Protein AF-A0AAD6JQA4-F1 (afdb_monomer_lite)

Foldseek 3Di:
DPDDDDPPDDPFDAPDVPHTPDDPVVVCVVVCVVVQCVVVVNDHDDDDPD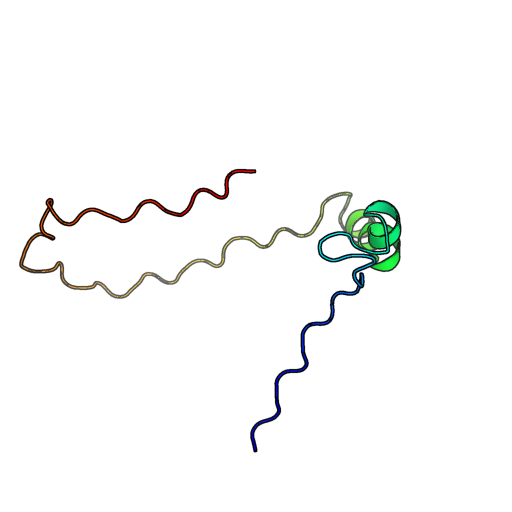PDDPDPPDDDPPDDDPPPPDDDDDPPPPD

Structure (mmCIF, N/CA/C/O backbone):
data_AF-A0AAD6JQA4-F1
#
_entry.id   AF-A0AAD6JQA4-F1
#
loop_
_atom_site.group_PDB
_atom_site.id
_atom_site.type_symbol
_atom_site.label_atom_id
_atom_site.label_alt_id
_atom_site.label_comp_id
_atom_site.label_asym_id
_atom_site.label_entity_id
_atom_site.label_seq_id
_atom_site.pdbx_PDB_ins_code
_atom_site.Cartn_x
_atom_site.Cartn_y
_atom_site.Cartn_z
_atom_site.occupancy
_atom_site.B_iso_or_equiv
_atom_site.auth_seq_id
_atom_site.auth_comp_id
_atom_site.auth_asym_id
_atom_site.auth_atom_id
_atom_site.pdbx_PDB_model_num
ATOM 1 N N . MET A 1 1 ? 21.050 3.406 22.653 1.00 54.75 1 MET A N 1
ATOM 2 C CA . MET A 1 1 ? 19.921 3.866 21.809 1.00 54.75 1 MET A CA 1
ATOM 3 C C . MET A 1 1 ? 19.564 2.756 20.829 1.00 54.75 1 MET A C 1
ATOM 5 O O . MET A 1 1 ? 20.442 2.345 20.085 1.00 54.75 1 MET A O 1
ATOM 9 N N . ALA A 1 2 ? 18.332 2.238 20.842 1.00 65.38 2 ALA A N 1
ATOM 10 C CA . ALA A 1 2 ? 17.890 1.263 19.839 1.00 65.38 2 ALA A CA 1
ATOM 11 C C . ALA A 1 2 ? 17.814 1.920 18.442 1.00 65.38 2 ALA A C 1
ATOM 13 O O . ALA A 1 2 ? 17.434 3.095 18.362 1.00 65.38 2 ALA A O 1
ATOM 14 N N . PRO A 1 3 ? 18.155 1.212 17.348 1.00 66.88 3 PRO A N 1
ATOM 15 C CA . PRO A 1 3 ? 18.077 1.778 16.008 1.00 66.88 3 PRO A CA 1
ATOM 16 C C . PRO A 1 3 ? 16.621 2.124 15.680 1.00 66.88 3 PRO A C 1
ATOM 18 O O . PRO A 1 3 ? 15.727 1.276 15.734 1.00 66.88 3 PRO A O 1
ATOM 21 N N . ARG A 1 4 ? 16.376 3.396 15.352 1.00 68.56 4 ARG A N 1
ATOM 22 C CA . ARG A 1 4 ? 15.072 3.852 14.864 1.00 68.56 4 ARG A CA 1
ATOM 23 C C . ARG A 1 4 ? 14.780 3.112 13.560 1.00 68.56 4 ARG A C 1
ATOM 25 O O . ARG A 1 4 ? 15.597 3.147 12.643 1.00 68.56 4 ARG A O 1
ATOM 32 N N . LYS A 1 5 ? 13.628 2.437 13.478 1.00 66.88 5 LYS A N 1
ATOM 33 C CA . LYS A 1 5 ? 13.166 1.820 12.226 1.00 66.88 5 LYS A CA 1
ATOM 34 C C . LYS A 1 5 ? 13.153 2.902 11.149 1.00 66.88 5 LYS A C 1
ATOM 36 O O . LYS A 1 5 ? 12.566 3.963 11.361 1.00 66.88 5 LYS A O 1
ATOM 41 N N . THR A 1 6 ? 13.823 2.648 10.029 1.00 65.81 6 THR A N 1
ATOM 42 C CA . THR A 1 6 ? 13.785 3.561 8.889 1.00 65.81 6 THR A CA 1
ATOM 43 C C . THR A 1 6 ? 12.325 3.746 8.471 1.00 65.81 6 THR A C 1
ATOM 45 O O . THR A 1 6 ? 11.574 2.763 8.427 1.00 65.81 6 THR A O 1
ATOM 48 N N . PRO A 1 7 ? 11.872 4.987 8.225 1.00 65.69 7 PRO A N 1
ATOM 49 C CA . PRO A 1 7 ? 10.511 5.208 7.766 1.00 65.69 7 PRO A CA 1
ATOM 50 C C . PRO A 1 7 ? 10.313 4.424 6.466 1.00 65.69 7 PRO A C 1
ATOM 52 O O . PRO A 1 7 ? 11.156 4.483 5.569 1.00 65.69 7 PRO A O 1
ATOM 55 N N . GLN A 1 8 ? 9.228 3.649 6.368 1.00 62.19 8 GLN A N 1
ATOM 56 C CA . GLN A 1 8 ? 8.887 2.972 5.120 1.00 62.19 8 GLN A CA 1
ATOM 57 C C . GLN A 1 8 ? 8.527 4.029 4.077 1.00 62.19 8 GLN A C 1
ATOM 59 O O . GLN A 1 8 ? 7.399 4.508 4.019 1.00 62.19 8 GLN A O 1
ATOM 64 N N . VAL A 1 9 ? 9.505 4.403 3.257 1.00 71.62 9 VAL A N 1
ATOM 65 C CA . VAL A 1 9 ? 9.286 5.317 2.141 1.00 71.62 9 VAL A CA 1
ATOM 66 C C . VAL A 1 9 ? 8.616 4.537 1.016 1.00 71.62 9 VAL A C 1
ATOM 68 O O . VAL A 1 9 ? 9.082 3.475 0.588 1.00 71.62 9 VAL A O 1
ATOM 71 N N . THR A 1 10 ? 7.494 5.053 0.529 1.00 79.69 10 THR A N 1
ATOM 72 C CA . THR A 1 10 ? 6.834 4.504 -0.650 1.00 79.69 10 THR A CA 1
ATOM 73 C C . THR A 1 10 ? 7.727 4.731 -1.870 1.00 79.69 10 THR A C 1
ATOM 75 O O . THR A 1 10 ? 8.274 5.806 -2.093 1.00 79.69 10 THR A O 1
ATOM 78 N N . ARG A 1 11 ? 7.846 3.725 -2.745 1.00 84.56 11 ARG A N 1
ATOM 79 C CA . ARG A 1 11 ? 8.547 3.894 -4.037 1.00 84.56 11 ARG A CA 1
ATOM 80 C C . ARG A 1 11 ? 7.829 4.866 -4.998 1.00 84.56 11 ARG A C 1
ATOM 82 O O . ARG A 1 11 ? 8.368 5.167 -6.057 1.00 84.56 11 ARG A O 1
ATOM 89 N N . ASN A 1 12 ? 6.604 5.288 -4.661 1.00 90.50 12 ASN A N 1
ATOM 90 C CA . ASN A 1 12 ? 5.845 6.325 -5.361 1.00 90.50 12 ASN A CA 1
ATOM 91 C C . ASN A 1 12 ? 5.636 7.499 -4.395 1.00 90.50 12 ASN A C 1
ATOM 93 O O . ASN A 1 12 ? 4.778 7.367 -3.519 1.00 90.50 12 ASN A O 1
ATOM 97 N N . PRO A 1 13 ? 6.420 8.583 -4.500 1.00 90.12 13 PRO A N 1
ATOM 98 C CA . PRO A 1 13 ? 6.182 9.768 -3.690 1.00 90.12 13 PRO A CA 1
ATOM 99 C C . PRO A 1 13 ? 4.870 10.440 -4.105 1.00 90.12 13 PRO A C 1
ATOM 101 O O . PRO A 1 13 ? 4.446 10.334 -5.261 1.00 90.12 13 PRO A O 1
ATOM 104 N N . ASP A 1 14 ? 4.246 11.147 -3.171 1.00 89.56 14 ASP A N 1
ATOM 105 C CA . ASP A 1 14 ? 3.042 11.925 -3.445 1.00 89.56 14 ASP A CA 1
ATOM 106 C C . ASP A 1 14 ? 3.388 13.174 -4.264 1.00 89.56 14 ASP A C 1
ATOM 108 O O . ASP A 1 14 ? 4.374 13.860 -3.993 1.00 89.56 14 ASP A O 1
ATOM 112 N N . LEU A 1 15 ? 2.582 13.453 -5.288 1.00 89.56 15 LEU A N 1
ATOM 113 C CA . LEU A 1 15 ? 2.608 14.727 -6.008 1.00 89.56 15 LEU A CA 1
ATOM 114 C C . LEU A 1 15 ? 1.800 15.779 -5.240 1.00 89.56 15 LEU A C 1
ATOM 116 O O . LEU A 1 15 ? 2.245 16.907 -5.065 1.00 89.56 15 LEU A O 1
ATOM 120 N N . VAL A 1 16 ? 0.624 15.370 -4.760 1.00 91.88 16 VAL A N 1
ATOM 121 C CA . VAL A 1 16 ? -0.264 16.102 -3.850 1.00 91.88 16 VAL A CA 1
ATOM 122 C C . VAL A 1 16 ? -0.758 15.093 -2.814 1.00 91.88 16 VAL A C 1
ATOM 124 O O . VAL A 1 16 ? -0.790 13.896 -3.091 1.00 91.88 16 VAL A O 1
ATOM 127 N N . ARG A 1 17 ? -1.145 15.538 -1.615 1.00 89.75 17 ARG A N 1
ATOM 128 C CA . ARG A 1 17 ? -1.626 14.643 -0.552 1.00 89.75 17 ARG A CA 1
ATOM 129 C C . ARG A 1 17 ? -2.753 13.731 -1.066 1.00 89.75 17 ARG A C 1
ATOM 131 O O . ARG A 1 17 ? -3.821 14.217 -1.420 1.00 89.75 17 ARG A O 1
ATOM 138 N N . GLY A 1 18 ? -2.497 12.421 -1.101 1.00 87.19 18 GLY A N 1
ATOM 139 C CA . GLY A 1 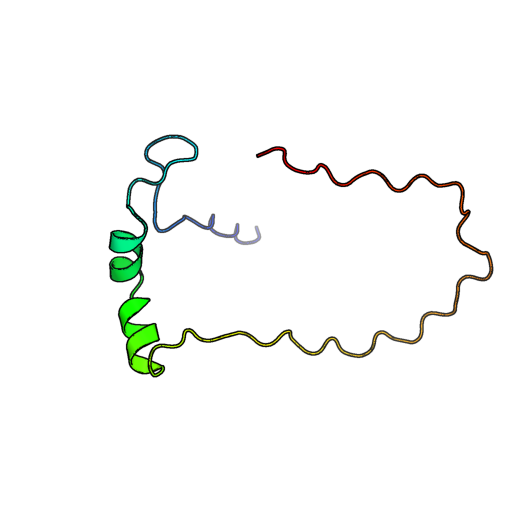18 ? -3.434 11.403 -1.597 1.00 87.19 18 GLY A CA 1
ATOM 140 C C . GLY A 1 18 ? -3.298 11.039 -3.084 1.00 87.19 18 GLY A C 1
ATOM 141 O O . GLY A 1 18 ? -3.874 10.037 -3.506 1.00 87.19 18 GLY A O 1
ATOM 142 N N . ILE A 1 19 ? -2.513 11.782 -3.874 1.00 90.44 19 ILE A N 1
ATOM 143 C CA . ILE A 1 19 ? -2.249 11.503 -5.293 1.00 90.44 19 ILE A CA 1
ATOM 144 C C . ILE A 1 19 ? -0.755 11.238 -5.495 1.00 90.44 19 ILE A C 1
ATOM 146 O O . ILE A 1 19 ? 0.081 12.138 -5.399 1.00 90.44 19 ILE A O 1
ATOM 150 N N . GLY A 1 20 ? -0.423 9.994 -5.845 1.00 92.31 20 GLY A N 1
ATOM 151 C CA . GLY A 1 20 ? 0.945 9.587 -6.166 1.00 92.31 20 GLY A CA 1
ATOM 152 C C . GLY A 1 20 ? 1.455 10.179 -7.484 1.00 92.31 20 GLY A C 1
ATOM 153 O O . GLY A 1 20 ? 0.703 10.315 -8.446 1.00 92.31 20 GLY A O 1
ATOM 154 N N . LYS A 1 21 ? 2.758 10.463 -7.562 1.00 93.38 21 LYS A N 1
ATOM 155 C CA . LYS A 1 21 ? 3.426 11.032 -8.747 1.00 93.38 21 LYS A CA 1
ATOM 156 C C . LYS A 1 21 ? 3.372 10.129 -9.980 1.00 93.38 21 LYS A C 1
ATOM 158 O O . LYS A 1 21 ? 3.253 10.614 -11.100 1.00 93.38 21 LYS A O 1
ATOM 163 N N . TYR A 1 22 ? 3.503 8.819 -9.791 1.00 93.19 22 TYR A N 1
ATOM 164 C CA . TYR A 1 22 ? 3.480 7.838 -10.875 1.00 93.19 22 TYR A CA 1
ATOM 165 C C . TYR A 1 22 ? 2.145 7.093 -10.934 1.00 93.19 22 TYR A C 1
ATOM 167 O O . TYR A 1 22 ? 1.603 6.679 -9.907 1.00 93.19 22 TYR A O 1
ATOM 175 N N . SER A 1 23 ? 1.666 6.836 -12.154 1.00 91.25 23 SER A N 1
ATOM 176 C CA . SER A 1 23 ? 0.502 5.977 -12.401 1.00 91.25 23 SER A CA 1
ATOM 177 C C . SER A 1 23 ? 0.785 4.507 -12.059 1.00 91.25 23 SER A C 1
ATOM 179 O O . SER A 1 23 ? 1.936 4.056 -12.016 1.00 91.25 23 SER A O 1
ATOM 181 N N . ARG A 1 24 ? -0.284 3.725 -11.862 1.00 89.94 24 ARG A N 1
ATOM 182 C CA . ARG A 1 24 ? -0.230 2.286 -11.559 1.00 89.94 24 ARG A CA 1
ATOM 183 C C . ARG A 1 24 ? 0.541 1.497 -12.618 1.00 89.94 24 ARG A C 1
ATOM 185 O O . ARG A 1 24 ? 1.329 0.637 -12.242 1.00 89.94 24 ARG A O 1
ATOM 192 N N . SER A 1 25 ? 0.360 1.801 -13.906 1.00 90.75 25 SER A N 1
ATOM 193 C CA . SER A 1 25 ? 1.064 1.124 -15.007 1.00 90.75 25 SER A CA 1
ATOM 194 C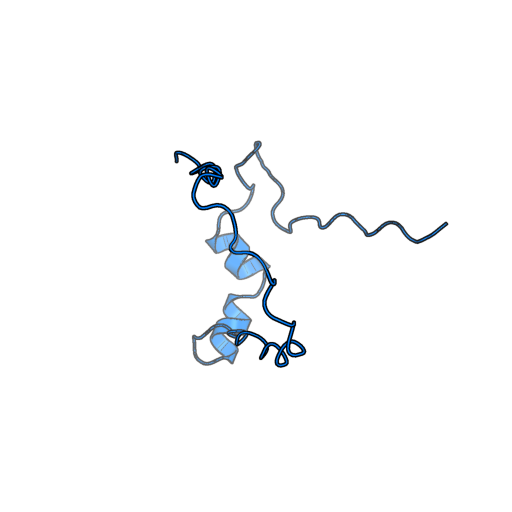 C . SER A 1 25 ? 2.571 1.391 -14.968 1.00 90.75 25 SER A C 1
ATOM 196 O O . SER A 1 25 ? 3.368 0.457 -14.987 1.00 90.75 25 SER A O 1
ATOM 198 N N . GLN A 1 26 ? 2.982 2.650 -14.792 1.00 93.12 26 GLN A N 1
ATOM 199 C CA . GLN A 1 26 ? 4.398 3.004 -14.647 1.00 93.12 26 GLN A CA 1
ATOM 200 C C . GLN A 1 26 ? 5.024 2.332 -13.415 1.00 93.12 26 GLN A C 1
ATOM 202 O O . GLN A 1 26 ? 6.121 1.776 -13.486 1.00 93.12 26 GLN A O 1
ATOM 207 N N . MET A 1 27 ? 4.307 2.316 -12.287 1.00 93.81 27 MET A N 1
ATOM 208 C CA . MET A 1 27 ? 4.748 1.626 -11.073 1.00 93.81 27 MET A CA 1
ATOM 209 C C . MET A 1 27 ? 4.826 0.105 -11.246 1.00 93.81 27 MET A C 1
ATOM 211 O O . MET A 1 27 ? 5.692 -0.523 -10.638 1.00 93.81 27 MET A O 1
ATOM 215 N N . TYR A 1 28 ? 3.962 -0.488 -12.073 1.00 90.88 28 TYR A N 1
ATOM 216 C CA . TYR A 1 28 ? 3.957 -1.921 -12.369 1.00 90.88 28 TYR A CA 1
ATOM 217 C C . TYR A 1 28 ? 5.270 -2.368 -13.025 1.00 90.88 28 TYR A C 1
ATOM 219 O O . TYR A 1 28 ? 5.859 -3.378 -12.625 1.00 90.88 28 TYR A O 1
ATOM 227 N N . HIS A 1 29 ? 5.781 -1.554 -13.951 1.00 91.50 29 HIS A N 1
ATOM 228 C CA . HIS A 1 29 ? 7.080 -1.771 -14.582 1.00 91.50 29 HIS A CA 1
ATOM 229 C C . HIS A 1 29 ? 8.243 -1.466 -13.631 1.00 91.50 29 HIS A C 1
ATOM 231 O O . HIS A 1 29 ? 9.099 -2.327 -13.434 1.00 91.50 29 HIS A O 1
ATOM 237 N N . LYS A 1 30 ? 8.233 -0.306 -12.953 1.00 91.00 30 LYS A N 1
ATOM 238 C CA . LYS A 1 30 ? 9.301 0.089 -12.009 1.00 91.00 30 LYS A CA 1
ATOM 239 C C . LYS A 1 30 ? 9.477 -0.876 -10.835 1.00 91.00 30 LYS A C 1
ATOM 241 O O . LYS A 1 30 ? 10.585 -1.050 -10.340 1.00 91.00 30 LYS A O 1
ATOM 246 N N . ARG A 1 31 ? 8.394 -1.497 -10.357 1.00 90.12 31 ARG A N 1
ATOM 247 C CA . ARG A 1 31 ? 8.450 -2.499 -9.279 1.00 90.12 31 ARG A CA 1
ATOM 248 C C . ARG A 1 31 ? 8.861 -3.891 -9.765 1.00 90.12 31 ARG A C 1
ATOM 250 O O . ARG A 1 31 ? 9.033 -4.766 -8.925 1.00 90.12 31 ARG A O 1
ATOM 257 N N . GLY A 1 32 ? 8.981 -4.118 -11.075 1.00 90.38 32 GLY A N 1
ATOM 258 C CA . GLY A 1 32 ? 9.289 -5.441 -11.624 1.00 90.38 32 GLY A CA 1
ATOM 259 C C . GLY A 1 32 ? 8.167 -6.467 -11.432 1.00 90.38 32 GLY A C 1
ATOM 260 O O . GLY A 1 32 ? 8.389 -7.660 -11.624 1.00 90.38 32 GLY A O 1
ATOM 261 N N . LEU A 1 33 ? 6.953 -6.028 -11.071 1.00 87.81 33 LEU A N 1
ATOM 262 C CA . LEU A 1 33 ? 5.809 -6.924 -10.859 1.00 87.81 33 LEU A CA 1
ATOM 263 C C . LEU A 1 33 ? 5.448 -7.675 -12.142 1.00 87.81 33 LEU A C 1
ATOM 265 O O . LEU A 1 33 ? 5.019 -8.822 -12.077 1.00 87.81 33 LEU A O 1
ATOM 269 N N . TRP A 1 34 ? 5.669 -7.043 -13.294 1.00 88.12 34 TRP A N 1
ATOM 270 C CA . TRP A 1 34 ? 5.513 -7.659 -14.608 1.00 88.12 34 TRP A CA 1
ATOM 271 C C . TRP A 1 34 ? 6.418 -8.888 -14.781 1.00 88.12 34 TRP A C 1
ATOM 273 O O . TRP A 1 34 ? 5.944 -9.938 -15.203 1.00 88.12 34 TRP A O 1
ATOM 283 N N . ALA A 1 35 ? 7.685 -8.794 -14.371 1.00 88.12 35 ALA A N 1
ATOM 284 C CA . ALA A 1 35 ? 8.636 -9.894 -14.461 1.00 88.12 35 ALA A CA 1
ATOM 285 C C . ALA A 1 35 ? 8.271 -11.025 -13.492 1.00 88.12 35 ALA A C 1
ATOM 287 O O . ALA A 1 35 ? 8.338 -12.192 -13.861 1.00 88.12 35 ALA A O 1
ATOM 288 N N . ILE A 1 36 ? 7.825 -10.696 -12.273 1.00 86.94 36 ILE A N 1
ATOM 289 C CA . ILE A 1 36 ? 7.347 -11.697 -11.302 1.00 86.94 36 ILE A CA 1
ATOM 290 C C . ILE A 1 36 ? 6.104 -12.414 -11.840 1.00 86.94 36 ILE A C 1
ATOM 292 O O . ILE A 1 36 ? 6.015 -13.635 -11.775 1.00 86.94 36 ILE A O 1
ATOM 296 N N . LYS A 1 37 ? 5.156 -11.664 -12.411 1.00 85.75 37 LYS A N 1
ATOM 297 C CA . LYS A 1 37 ? 3.940 -12.230 -12.999 1.00 85.75 37 LYS A CA 1
ATOM 298 C C . LYS A 1 37 ? 4.270 -13.145 -14.180 1.00 85.75 37 LYS A C 1
ATOM 300 O O . LYS A 1 37 ? 3.710 -14.230 -14.258 1.00 85.75 37 LYS A O 1
ATOM 305 N N . ALA A 1 38 ? 5.185 -12.742 -15.062 1.00 87.31 38 ALA A N 1
ATOM 306 C CA . ALA A 1 38 ? 5.621 -13.562 -16.192 1.00 87.31 38 ALA A CA 1
ATOM 307 C C . ALA A 1 38 ? 6.315 -14.857 -15.735 1.00 87.31 38 ALA A C 1
ATOM 309 O O . ALA A 1 38 ? 5.991 -15.929 -16.235 1.00 87.31 38 ALA A O 1
ATOM 310 N N . LYS A 1 39 ? 7.203 -14.773 -14.734 1.00 87.38 39 LYS A N 1
ATOM 311 C CA . LYS A 1 39 ? 7.901 -15.939 -14.164 1.00 87.38 39 LYS A CA 1
ATOM 312 C C . LYS A 1 39 ? 6.950 -16.966 -13.547 1.00 87.38 39 LYS A C 1
ATOM 314 O O . LYS A 1 39 ? 7.227 -18.156 -13.596 1.00 87.38 39 LYS A O 1
ATOM 319 N N . ASN A 1 40 ? 5.817 -16.515 -13.017 1.00 85.00 40 ASN A N 1
ATOM 320 C CA . ASN A 1 40 ? 4.849 -17.356 -12.319 1.00 85.00 40 ASN A CA 1
ATOM 321 C C . ASN A 1 40 ? 3.619 -17.684 -13.188 1.00 85.00 40 ASN A C 1
ATOM 323 O O . ASN A 1 40 ? 2.502 -17.789 -12.678 1.00 85.00 40 ASN A O 1
ATOM 327 N N . GLY A 1 41 ? 3.796 -17.782 -14.512 1.00 82.94 41 GLY A N 1
ATOM 328 C CA . GLY A 1 41 ? 2.734 -18.208 -15.432 1.00 82.94 41 GLY A CA 1
ATOM 329 C C . GLY A 1 41 ? 1.536 -17.257 -15.489 1.00 82.94 41 GLY A C 1
ATOM 330 O O . GLY A 1 41 ? 0.403 -17.684 -15.679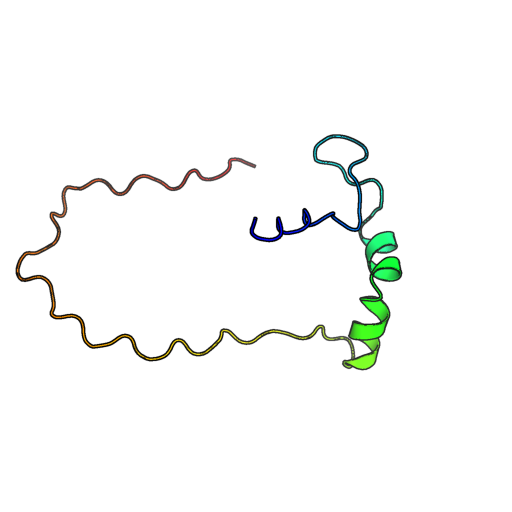 1.00 82.94 41 GLY A O 1
ATOM 331 N N . GLY A 1 42 ? 1.752 -15.961 -15.269 1.00 81.25 42 GLY A N 1
ATOM 332 C CA . GLY A 1 42 ? 0.688 -14.960 -15.281 1.00 81.25 42 GLY A CA 1
ATOM 333 C C . GLY A 1 42 ? 0.009 -14.729 -13.926 1.00 81.25 42 GLY A C 1
ATOM 334 O O . GLY A 1 42 ? -0.847 -13.846 -13.835 1.00 81.25 42 GLY A O 1
ATOM 335 N N . VAL A 1 43 ? 0.392 -15.445 -12.863 1.00 83.12 43 VAL A N 1
ATOM 336 C CA . VAL A 1 43 ? -0.251 -15.359 -11.541 1.00 83.12 43 VAL A CA 1
ATOM 337 C C . VAL A 1 43 ? 0.718 -14.800 -10.500 1.00 83.12 43 VAL A C 1
ATOM 339 O O . VAL A 1 43 ? 1.864 -15.220 -10.396 1.00 83.12 43 VAL A O 1
ATOM 342 N N . PHE A 1 44 ? 0.273 -13.827 -9.704 1.00 82.38 44 PHE A N 1
ATOM 343 C CA . PHE A 1 44 ? 1.101 -13.290 -8.620 1.00 82.38 44 PHE A CA 1
ATOM 344 C C . PHE A 1 44 ? 1.172 -14.285 -7.445 1.00 82.38 44 PHE A C 1
ATOM 346 O O . PHE A 1 44 ? 0.155 -14.925 -7.159 1.00 82.38 44 PHE A O 1
ATOM 353 N N . PRO A 1 45 ? 2.312 -14.404 -6.730 1.00 83.88 45 PRO A N 1
ATOM 354 C CA . PRO A 1 45 ? 2.386 -15.190 -5.503 1.00 83.88 45 PRO A CA 1
ATOM 355 C C . PRO A 1 45 ? 1.269 -14.809 -4.528 1.00 83.88 45 PRO A C 1
ATOM 357 O O . PRO A 1 45 ? 1.123 -13.643 -4.158 1.00 83.88 45 PRO A O 1
ATOM 360 N N . LYS A 1 46 ? 0.479 -15.794 -4.103 1.00 84.12 46 LYS A N 1
ATOM 361 C CA . LYS A 1 46 ? -0.507 -15.626 -3.035 1.00 84.12 46 LYS A CA 1
ATOM 362 C C . LYS A 1 46 ? 0.099 -16.170 -1.752 1.00 84.12 46 LYS A C 1
ATOM 364 O O . LYS A 1 46 ? 0.509 -17.326 -1.708 1.00 84.12 46 LYS A O 1
ATOM 369 N N . HIS A 1 47 ? 0.146 -15.350 -0.709 1.00 78.88 47 HIS A N 1
ATOM 370 C CA . HIS A 1 47 ? 0.437 -15.854 0.626 1.00 78.88 47 HIS A CA 1
ATOM 371 C C . HIS A 1 47 ? -0.831 -16.508 1.167 1.00 78.88 47 HIS A C 1
ATOM 373 O O . HIS A 1 47 ? -1.830 -15.824 1.390 1.00 78.88 47 HIS A O 1
ATOM 379 N N . ALA A 1 48 ? -0.801 -17.829 1.344 1.00 78.31 48 ALA A N 1
ATOM 380 C CA . ALA A 1 48 ? -1.839 -18.511 2.102 1.00 78.31 48 ALA A CA 1
ATOM 381 C C . ALA A 1 48 ? -1.853 -17.950 3.538 1.00 78.31 48 ALA A C 1
ATOM 383 O O . ALA A 1 48 ? -0.781 -17.628 4.070 1.00 78.31 48 ALA A O 1
ATOM 384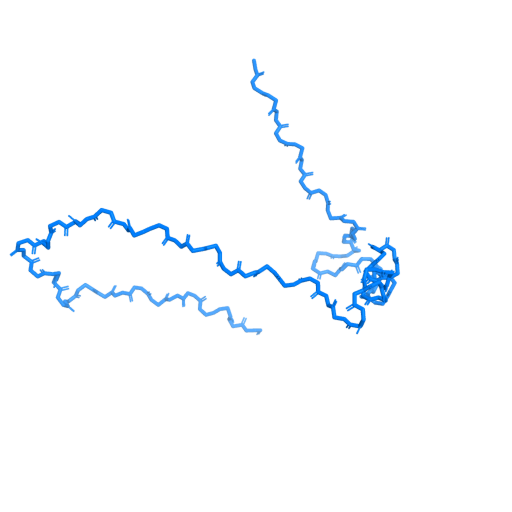 N N . PRO A 1 49 ? -3.033 -17.793 4.164 1.00 79.94 49 PRO A N 1
ATOM 385 C CA . PRO A 1 49 ? -3.103 -17.398 5.561 1.00 79.94 49 PRO A CA 1
ATOM 386 C C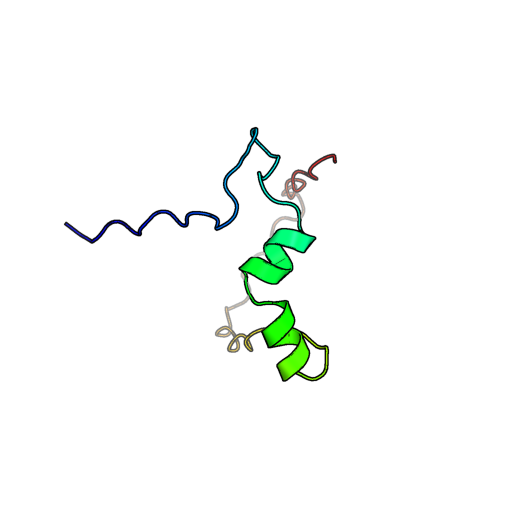 . PRO A 1 49 ? -2.280 -18.392 6.379 1.00 79.94 49 PRO A C 1
ATOM 388 O O . PRO A 1 49 ? -2.462 -19.604 6.267 1.00 79.94 49 PRO A O 1
ATOM 391 N N . LYS A 1 50 ? -1.336 -17.871 7.165 1.00 75.69 50 LYS A N 1
ATOM 392 C CA . LYS A 1 50 ? -0.541 -18.697 8.070 1.00 75.69 50 LYS A CA 1
ATOM 393 C C . LYS A 1 50 ? -1.519 -19.413 9.000 1.00 75.69 50 LYS A C 1
ATOM 395 O O . LYS A 1 50 ? -2.362 -18.746 9.604 1.00 75.69 50 LYS A O 1
ATOM 400 N N . VAL A 1 51 ? -1.441 -20.744 9.048 1.00 73.31 51 VAL A N 1
ATOM 401 C CA . VAL A 1 51 ? -2.250 -21.562 9.958 1.00 73.31 51 VAL A CA 1
ATOM 402 C C . VAL A 1 51 ? -2.014 -20.996 11.352 1.00 73.31 51 VAL A C 1
ATOM 404 O O . VAL A 1 51 ? -0.877 -20.956 11.817 1.00 73.31 51 VAL A O 1
ATOM 407 N N . LYS A 1 52 ? -3.060 -20.426 11.952 1.00 70.25 52 LYS A N 1
ATOM 408 C CA . LYS A 1 52 ? -2.991 -19.989 13.341 1.00 70.25 52 LYS A CA 1
ATOM 409 C C . LYS A 1 52 ? -2.887 -21.270 14.153 1.00 70.25 52 LYS A C 1
ATOM 411 O O . LYS A 1 52 ? -3.785 -22.105 14.052 1.00 70.25 52 LYS A O 1
ATOM 416 N N . ASP A 1 53 ? -1.796 -21.431 14.892 1.00 65.94 53 ASP A N 1
ATOM 417 C CA . ASP A 1 53 ? -1.696 -22.490 15.888 1.00 65.94 53 ASP A CA 1
ATOM 418 C C . ASP A 1 53 ? -2.931 -22.414 16.791 1.00 65.94 53 ASP A C 1
ATOM 420 O O . ASP A 1 53 ? -3.399 -21.316 17.123 1.00 65.94 53 ASP A O 1
ATOM 424 N N . ALA A 1 54 ? -3.508 -23.574 17.109 1.00 64.75 54 ALA A N 1
ATOM 425 C CA . ALA A 1 54 ? -4.685 -23.648 17.957 1.00 64.75 54 ALA A CA 1
ATOM 426 C C . ALA A 1 54 ? -4.384 -22.905 19.263 1.00 64.75 54 ALA A C 1
ATOM 428 O O . ALA A 1 54 ? -3.445 -23.255 19.981 1.00 64.75 54 ALA A O 1
ATOM 429 N N . ALA A 1 55 ? -5.145 -21.842 19.534 1.00 69.25 55 ALA A N 1
ATOM 430 C CA . ALA A 1 55 ? -5.023 -21.115 20.786 1.00 69.25 55 ALA A CA 1
ATOM 431 C C . ALA A 1 55 ? -5.204 -22.106 21.953 1.00 69.25 55 ALA A C 1
ATOM 433 O O . ALA A 1 55 ? -6.032 -23.019 21.839 1.00 69.25 55 ALA A O 1
ATOM 434 N N . PRO A 1 56 ? -4.440 -21.968 23.053 1.00 68.44 56 PRO A N 1
ATOM 435 C CA . PRO A 1 56 ? -4.654 -22.787 24.239 1.00 68.44 56 PRO A CA 1
ATOM 436 C C . PRO A 1 56 ? -6.116 -22.668 24.674 1.00 68.44 56 PRO A C 1
ATOM 438 O O . PRO A 1 56 ? -6.713 -21.601 24.542 1.00 68.44 56 PRO A O 1
ATOM 441 N N . ALA A 1 57 ? -6.698 -23.764 25.164 1.00 66.56 57 ALA A N 1
ATOM 442 C CA . ALA A 1 57 ? -8.090 -23.801 25.597 1.00 66.56 57 ALA A CA 1
ATOM 443 C C . ALA A 1 57 ? -8.317 -22.812 26.756 1.00 66.56 57 ALA A C 1
ATOM 445 O O . ALA A 1 57 ? -8.100 -23.132 27.926 1.00 66.56 57 ALA A O 1
ATOM 446 N N . GLU A 1 58 ? -8.722 -21.588 26.424 1.00 68.56 58 GLU A N 1
ATOM 447 C CA . GLU A 1 58 ? -9.144 -20.587 27.392 1.00 68.56 58 GLU A CA 1
ATOM 448 C C . GLU A 1 58 ? -10.439 -21.080 28.038 1.00 68.56 58 GLU A C 1
ATOM 450 O O . GLU A 1 58 ? -11.414 -21.417 27.361 1.00 68.56 58 GLU A O 1
ATOM 455 N N . LYS A 1 59 ? -10.436 -21.180 29.371 1.00 73.19 59 LYS A N 1
ATOM 456 C CA . LYS A 1 59 ? -11.638 -21.530 30.131 1.00 73.19 59 LYS A CA 1
ATOM 457 C C . LYS A 1 59 ? -12.728 -20.520 29.785 1.00 73.19 59 LYS A C 1
ATOM 459 O O . LYS A 1 59 ? -12.485 -19.316 29.863 1.00 73.19 59 LYS A O 1
ATOM 464 N N . ALA A 1 60 ? -13.915 -21.016 29.437 1.00 71.06 60 ALA A N 1
ATOM 465 C CA . ALA A 1 60 ? -15.053 -20.150 29.170 1.00 71.06 60 ALA A CA 1
ATOM 466 C C . ALA A 1 60 ? -15.288 -19.226 30.382 1.00 71.06 60 ALA A C 1
ATOM 468 O O . ALA A 1 60 ? -15.234 -19.699 31.526 1.00 71.06 60 ALA A O 1
ATOM 469 N N . PRO A 1 61 ? -15.506 -17.916 30.165 1.00 78.00 61 PRO A N 1
ATOM 470 C CA . PRO A 1 61 ? -15.807 -17.000 31.252 1.00 78.00 61 PRO A CA 1
ATOM 471 C C . PRO A 1 61 ? -17.043 -17.503 32.002 1.00 78.00 61 PRO A C 1
ATOM 473 O O . PRO A 1 61 ? -18.035 -17.906 31.400 1.00 78.00 61 PRO A O 1
ATOM 476 N N . LYS A 1 62 ? -16.970 -17.505 33.336 1.00 78.44 62 LYS A N 1
ATOM 477 C CA . LYS A 1 62 ? -18.045 -18.022 34.199 1.00 78.44 62 LYS A CA 1
ATOM 478 C C . LYS A 1 62 ? -19.350 -17.227 34.073 1.00 78.44 62 LYS A C 1
ATOM 480 O O . LYS A 1 62 ? -20.413 -17.742 34.403 1.00 78.44 62 LYS A O 1
ATOM 485 N N . PHE A 1 63 ? -19.258 -15.977 33.635 1.00 79.69 63 PHE A N 1
ATOM 486 C CA . PHE A 1 63 ? -20.386 -15.080 33.456 1.00 79.69 63 PHE A CA 1
ATOM 487 C C . PHE A 1 63 ? -20.558 -14.765 31.970 1.00 79.69 63 PHE A C 1
ATOM 489 O O . PHE A 1 63 ? -19.564 -14.587 31.259 1.00 79.69 63 PHE A O 1
ATOM 496 N N . TYR A 1 64 ? -21.807 -14.699 31.510 1.00 79.81 64 TYR A N 1
ATOM 497 C CA . TYR A 1 64 ? -22.109 -14.276 30.147 1.00 79.81 64 TYR A CA 1
ATOM 498 C C . TYR A 1 64 ? -21.637 -12.830 29.944 1.00 79.81 64 TYR A C 1
ATOM 500 O O . TYR A 1 64 ? -21.787 -12.010 30.852 1.00 79.81 64 TYR A O 1
ATOM 508 N N . PRO A 1 65 ? -21.062 -12.482 28.782 1.00 78.19 65 PRO A N 1
ATOM 509 C CA . PRO A 1 65 ? -20.909 -11.075 28.443 1.00 78.19 65 PRO A CA 1
ATOM 510 C C . PRO A 1 65 ? -22.295 -10.424 28.482 1.00 78.19 65 PRO A C 1
ATOM 512 O O . PRO A 1 65 ? -23.260 -11.004 27.993 1.00 78.19 65 PRO A O 1
ATOM 515 N N . ALA A 1 66 ? -22.399 -9.247 29.094 1.00 78.94 66 ALA A N 1
ATOM 516 C CA . ALA A 1 66 ? -23.670 -8.546 29.169 1.00 78.94 66 ALA A CA 1
ATOM 517 C C . ALA A 1 66 ? -24.121 -8.147 27.750 1.00 78.94 66 ALA A C 1
ATOM 519 O O . ALA A 1 66 ? -23.377 -7.494 27.011 1.00 78.94 66 ALA A O 1
ATOM 520 N N . ASP A 1 67 ? -25.319 -8.590 27.357 1.00 71.94 67 ASP A N 1
ATOM 521 C CA . ASP A 1 67 ? -25.882 -8.381 26.015 1.00 71.94 67 ASP A CA 1
ATOM 522 C C . ASP A 1 67 ? -26.209 -6.901 25.715 1.00 71.94 67 ASP A C 1
ATOM 524 O O . ASP A 1 67 ? -26.463 -6.532 24.568 1.00 71.94 67 ASP A O 1
ATOM 528 N N . ASP A 1 68 ? -26.181 -6.035 26.731 1.00 73.12 68 ASP A N 1
ATOM 529 C CA . ASP A 1 68 ? -26.507 -4.608 26.664 1.00 73.12 68 ASP A CA 1
ATOM 530 C C . ASP A 1 68 ? -25.309 -3.701 26.316 1.00 73.12 68 ASP A C 1
ATOM 532 O O . ASP A 1 68 ? -25.486 -2.516 26.011 1.00 73.12 68 ASP A O 1
ATOM 536 N N . VAL A 1 69 ? -24.081 -4.234 26.292 1.00 77.75 69 VAL A N 1
ATOM 537 C CA . VAL A 1 69 ? -22.890 -3.461 25.913 1.00 77.75 69 VAL A CA 1
ATOM 538 C C . VAL A 1 69 ? -22.906 -3.202 24.404 1.00 77.75 69 VAL A C 1
ATOM 540 O O . VAL A 1 69 ? -22.512 -4.039 23.587 1.00 77.75 69 VAL A O 1
ATOM 543 N N . LYS A 1 70 ? -23.336 -1.995 24.013 1.00 80.31 70 LYS A N 1
ATOM 544 C CA . LYS A 1 70 ? -23.374 -1.559 22.611 1.00 80.31 70 LYS A CA 1
ATOM 545 C C . LYS A 1 70 ? -21.985 -1.657 21.976 1.00 80.31 70 LYS A C 1
ATOM 547 O O . LYS A 1 70 ? -21.098 -0.853 22.262 1.00 80.31 70 LYS A O 1
ATOM 552 N N . LYS A 1 71 ? -21.810 -2.605 21.049 1.00 81.19 71 LYS A N 1
ATOM 553 C CA . LYS A 1 71 ? -20.611 -2.675 20.204 1.00 81.19 71 LYS A CA 1
ATOM 554 C C . LYS A 1 71 ? -20.548 -1.398 19.360 1.00 81.19 71 LYS A C 1
ATOM 556 O O . LYS A 1 71 ? -21.492 -1.138 18.606 1.00 81.19 71 LYS A O 1
ATOM 561 N N . PRO A 1 72 ? -19.489 -0.579 19.482 1.00 84.12 72 PRO A N 1
ATOM 562 C CA . PRO A 1 72 ? -19.378 0.628 18.683 1.00 84.12 72 PRO A CA 1
ATOM 563 C C . PRO A 1 72 ? -19.375 0.249 17.202 1.00 84.12 72 PRO A C 1
ATOM 565 O O . PRO A 1 72 ? -18.704 -0.703 16.796 1.00 84.12 72 PRO A O 1
ATOM 568 N N . LEU A 1 73 ? -20.134 0.994 16.395 1.00 83.44 73 LEU A N 1
ATOM 569 C CA . LEU A 1 73 ? -20.103 0.825 14.948 1.00 83.44 73 LEU A CA 1
ATOM 570 C C . LEU A 1 73 ? -18.669 1.099 14.476 1.00 83.44 73 LEU A C 1
ATOM 572 O O . LEU A 1 73 ? -18.111 2.146 14.832 1.00 83.44 73 LEU A O 1
ATOM 576 N N . PRO A 1 74 ? -18.051 0.204 13.683 1.00 82.38 74 PRO A N 1
ATOM 577 C CA . PRO A 1 74 ? -16.821 0.570 13.005 1.00 82.38 74 PRO A CA 1
ATOM 578 C C . PRO A 1 74 ? -17.130 1.815 12.173 1.00 82.38 74 PRO A C 1
ATOM 580 O O . PRO A 1 74 ? -18.168 1.858 11.510 1.00 82.38 74 PRO A O 1
ATOM 583 N N . LYS A 1 75 ? -16.266 2.840 12.227 1.00 76.69 75 LYS A N 1
ATOM 584 C CA . LYS A 1 75 ? -16.363 3.975 11.301 1.00 76.69 75 LYS A CA 1
ATOM 585 C C . LYS A 1 75 ? -16.311 3.394 9.891 1.00 76.69 75 LYS A C 1
ATOM 587 O O . LYS A 1 75 ? -15.239 3.045 9.404 1.00 76.69 75 LYS A O 1
ATOM 592 N N . GLN A 1 76 ? -17.473 3.241 9.268 1.00 65.50 76 GLN A N 1
ATOM 593 C CA . GLN A 1 76 ? -17.568 2.984 7.848 1.00 65.50 76 GLN A CA 1
ATOM 594 C C . GLN A 1 76 ? -17.008 4.250 7.217 1.00 65.50 76 GLN A C 1
ATOM 596 O O . GLN A 1 76 ? -17.580 5.326 7.382 1.00 65.50 76 GLN A O 1
ATOM 601 N N . ALA A 1 77 ? -15.819 4.149 6.628 1.00 56.22 77 ALA A N 1
ATOM 602 C CA . ALA A 1 77 ? -15.275 5.227 5.829 1.00 56.22 77 ALA A CA 1
ATOM 603 C C . ALA A 1 77 ? -16.286 5.471 4.703 1.00 56.22 77 ALA A C 1
ATOM 605 O O . ALA A 1 77 ? -16.379 4.671 3.774 1.00 56.22 77 ALA A O 1
ATOM 606 N N . GLN A 1 78 ? -17.118 6.501 4.864 1.00 44.28 78 GLN A N 1
ATOM 607 C CA . GLN A 1 78 ? -17.927 7.030 3.779 1.00 44.28 78 GLN A CA 1
ATOM 608 C C . GLN A 1 78 ? -16.937 7.421 2.680 1.00 44.28 78 GLN A C 1
ATOM 610 O O . GLN A 1 78 ? -15.949 8.106 2.961 1.00 44.28 78 GLN A O 1
ATOM 615 N N . ALA A 1 79 ? -17.143 6.823 1.508 1.00 41.88 79 ALA A N 1
ATOM 616 C CA . ALA A 1 79 ? -16.285 6.940 0.337 1.00 41.88 79 ALA A CA 1
ATOM 617 C C . ALA A 1 79 ? -16.233 8.376 -0.194 1.00 41.88 79 ALA A C 1
ATOM 619 O O . ALA A 1 79 ? -17.265 9.076 -0.085 1.00 41.88 79 ALA A O 1
#

Secondary structure (DSSP, 8-state):
-PPPPPP---SS-EEETTEESS-HHHHHHHTTHHHHHHHTTT-PPP-PPP-PPPPP-PPPPSSPPPTTS-PPPP-----

InterPro domains:
  IPR000915 Large ribosomal subunit protein eL6 [PTHR10715] (5-76)
  IPR005568 Large ribosomal subunit protein uL6, N-terminal [PF03868] (4-58)

Radius of gyration: 22.46 Å; chains: 1; bounding box: 46×40×50 Å

pLDDT: mean 79.15, std 11.3, range [41.88, 93.81]

Organism: NCBI:txid889485

Sequence (79 aa):
MAPRKTPQVTRNPDLVRGIGKYSRSQMYHKRGLWAIKAKNGGVFPKHAPKVKDAAPAEKAPKFYPADDVKKPLPKQAQA